Protein AF-A6L547-F1 (afdb_monomer_lite)

pLDDT: mean 71.87, std 16.99, range [31.7, 93.94]

Organism: Phocaeicola vulgatus (strain ATCC 8482 / DSM 1447 / JCM 5826 / CCUG 4940 / NBRC 14291 / NCTC 11154) (NCBI:txid435590)

Sequence (161 aa):
MKKQKKEITLRDIETMYGNEGTRVAELQSRLALVPEWLSVFLNEQEKKALTQRVLNGTTDDKLDFFNDLAYGKWQFMMLVDLTCKTNPEDVFLATVEDFNADRVDATLSEIQQRLNCSVFKVWQRGEHFFLSKADEDFQDATIRRIGWLIDPKHDDKEDKE

Secondary structure (DSSP, 8-state):
--PPP----HHHHHHHHTS-SHHHHHHHHHHHHHHHHHTTT--HHHHHHHHHHHHHS-HHHHHHHHHHHHTSHHHHHHHHHHHHHH-TTS-EEEETTTS-HHHHHTTHHHHHHHHT-EEEEEEEETTEEEEESS------TT-EEEEEEEES---S-----

Radius of gyration: 17.91 Å; chains: 1; bounding box: 56×40×44 Å

Structure (mmCIF, N/CA/C/O backbone):
data_AF-A6L547-F1
#
_entry.id   AF-A6L547-F1
#
loop_
_atom_site.group_PDB
_atom_site.id
_atom_site.type_symbol
_atom_site.label_atom_id
_atom_site.label_alt_id
_atom_site.label_comp_id
_atom_site.label_asym_id
_atom_site.label_entity_id
_atom_site.label_seq_id
_atom_site.pdbx_PDB_ins_code
_atom_site.Cartn_x
_atom_site.Cartn_y
_atom_site.Cartn_z
_atom_site.occupancy
_atom_site.B_iso_or_equiv
_atom_site.auth_seq_id
_atom_site.auth_comp_id
_atom_site.auth_asym_id
_atom_site.auth_atom_id
_atom_site.pdbx_PDB_model_num
ATOM 1 N N . MET A 1 1 ? 3.813 14.029 -19.042 1.00 31.70 1 MET A N 1
ATOM 2 C CA . MET A 1 1 ? 2.530 14.440 -18.425 1.00 31.70 1 MET A CA 1
ATOM 3 C C . MET A 1 1 ? 2.585 14.050 -16.957 1.00 31.70 1 MET A C 1
ATOM 5 O O . MET A 1 1 ? 2.774 12.873 -16.685 1.00 31.70 1 MET A O 1
ATOM 9 N N . LYS A 1 2 ? 2.523 15.007 -16.021 1.00 36.22 2 LYS A N 1
ATOM 10 C CA . LYS A 1 2 ? 2.451 14.692 -14.584 1.00 36.22 2 LYS A CA 1
ATOM 11 C C . LYS A 1 2 ? 1.111 13.986 -14.344 1.00 36.22 2 LYS A C 1
ATOM 13 O O . LYS A 1 2 ? 0.074 14.627 -14.488 1.00 36.22 2 LYS A O 1
ATOM 18 N N . LYS A 1 3 ? 1.126 12.670 -14.099 1.00 46.12 3 LYS A N 1
ATOM 19 C CA . LYS A 1 3 ? -0.083 11.914 -13.741 1.00 46.12 3 LYS A CA 1
ATOM 20 C C . LYS A 1 3 ? -0.656 12.542 -12.464 1.00 46.12 3 LYS A C 1
ATOM 22 O O . LYS A 1 3 ? 0.082 12.772 -11.509 1.00 46.12 3 LYS A O 1
ATOM 27 N N . GLN A 1 4 ? -1.938 12.896 -12.497 1.00 48.44 4 GLN A N 1
ATOM 28 C CA . GLN A 1 4 ? -2.663 13.416 -11.339 1.00 48.44 4 GLN A CA 1
ATOM 29 C C . GLN A 1 4 ? -2.619 12.353 -10.234 1.00 48.44 4 GLN A C 1
ATOM 31 O O . GLN A 1 4 ? -3.001 11.209 -10.475 1.00 48.44 4 GLN A O 1
ATOM 36 N N . LYS A 1 5 ? -2.109 12.714 -9.052 1.00 57.53 5 LYS A N 1
ATOM 37 C CA . LYS A 1 5 ? -2.150 11.840 -7.876 1.00 57.53 5 LYS A CA 1
ATOM 38 C C . LYS A 1 5 ? -3.621 11.601 -7.523 1.00 57.53 5 LYS A C 1
ATOM 40 O O . LYS A 1 5 ? -4.387 12.562 -7.468 1.00 57.53 5 LYS A O 1
ATOM 45 N N . LYS A 1 6 ? -4.023 10.339 -7.333 1.00 63.75 6 LYS A N 1
ATOM 46 C CA . LYS A 1 6 ? -5.347 10.012 -6.788 1.00 63.75 6 LYS A CA 1
ATOM 47 C C . LYS A 1 6 ? -5.355 10.457 -5.327 1.00 63.75 6 LYS A C 1
ATOM 49 O O . LYS A 1 6 ? -4.679 9.863 -4.492 1.00 63.75 6 LYS A O 1
ATOM 54 N N . GLU A 1 7 ? -6.057 11.546 -5.055 1.00 64.25 7 GLU A N 1
ATOM 55 C CA . GLU A 1 7 ? -6.195 12.121 -3.723 1.00 64.25 7 GLU A CA 1
ATOM 56 C C . GLU A 1 7 ? -7.605 12.699 -3.597 1.00 64.25 7 GLU A C 1
ATOM 58 O O . GLU A 1 7 ? -8.091 13.382 -4.497 1.00 64.25 7 GLU A O 1
ATOM 63 N N . ILE A 1 8 ? -8.277 12.377 -2.498 1.00 64.19 8 ILE A N 1
ATOM 64 C CA . ILE A 1 8 ? -9.521 13.007 -2.070 1.00 64.19 8 ILE A CA 1
ATOM 65 C C . ILE A 1 8 ? -9.162 14.421 -1.620 1.00 64.19 8 ILE A C 1
ATOM 67 O O . ILE A 1 8 ? -8.325 14.596 -0.731 1.00 64.19 8 ILE A O 1
ATOM 71 N N . THR A 1 9 ? -9.792 15.424 -2.224 1.00 62.44 9 THR A N 1
ATOM 72 C CA . THR A 1 9 ? -9.539 16.840 -1.931 1.00 62.44 9 THR A CA 1
ATOM 73 C C . THR A 1 9 ? -10.541 17.417 -0.927 1.00 62.44 9 THR A C 1
ATOM 75 O O . THR A 1 9 ? -11.641 16.895 -0.742 1.00 62.44 9 THR A O 1
ATOM 78 N N . LEU A 1 10 ? -10.201 18.565 -0.324 1.00 50.91 10 LEU A N 1
ATOM 79 C CA . LEU A 1 10 ? -11.132 19.379 0.478 1.00 50.91 10 LEU A CA 1
ATOM 80 C C . LEU A 1 10 ? -12.428 19.692 -0.278 1.00 50.91 10 LEU A C 1
ATOM 82 O O . LEU A 1 10 ? -13.502 19.622 0.303 1.00 50.91 10 LEU A O 1
ATOM 86 N N . ARG A 1 11 ? -12.344 19.971 -1.585 1.00 56.12 11 ARG A N 1
ATOM 87 C CA . ARG A 1 11 ? -13.517 20.256 -2.419 1.00 56.12 11 ARG A CA 1
ATOM 88 C C . ARG A 1 11 ? -14.387 19.013 -2.613 1.00 56.12 11 ARG A C 1
ATOM 90 O O . ARG A 1 11 ? -15.609 19.134 -2.607 1.00 56.12 11 ARG A O 1
ATOM 97 N N . ASP A 1 12 ? -13.790 17.827 -2.740 1.00 58.25 12 ASP A N 1
ATOM 98 C CA . ASP A 1 12 ? -14.548 16.569 -2.744 1.00 58.25 12 ASP A CA 1
ATOM 99 C C . ASP A 1 12 ? -15.284 16.405 -1.416 1.00 58.25 12 ASP A C 1
ATOM 101 O O . ASP A 1 12 ? -16.463 16.068 -1.410 1.00 58.25 12 ASP A O 1
ATOM 105 N N . ILE A 1 13 ? -14.630 16.727 -0.297 1.00 50.28 13 ILE A N 1
ATOM 106 C CA . ILE A 1 13 ? -15.240 16.714 1.033 1.00 50.28 13 ILE A CA 1
ATOM 107 C C . ILE A 1 13 ? -16.374 17.733 1.166 1.00 50.28 13 ILE A C 1
ATOM 109 O O . ILE A 1 13 ? -17.471 17.356 1.561 1.00 50.28 13 ILE A O 1
ATOM 113 N N . GLU A 1 14 ? -16.172 18.992 0.800 1.00 45.94 14 GLU A N 1
ATOM 114 C CA . GLU A 1 14 ? -17.207 20.034 0.847 1.00 45.94 14 GLU A CA 1
ATOM 115 C C . GLU A 1 14 ? -18.413 19.679 -0.040 1.00 45.94 14 GLU A C 1
ATOM 117 O O . GLU A 1 14 ? -19.562 19.877 0.353 1.00 45.94 14 GLU A O 1
ATOM 122 N N . THR A 1 15 ? -18.171 19.060 -1.200 1.00 50.84 15 THR A N 1
ATOM 123 C CA . THR A 1 15 ? -19.229 18.555 -2.093 1.00 50.84 15 THR A CA 1
ATOM 124 C C . THR A 1 15 ? -19.921 17.307 -1.517 1.00 50.84 15 THR A C 1
ATOM 126 O O . THR A 1 15 ? -21.111 17.097 -1.753 1.00 50.84 15 THR A O 1
ATOM 129 N N . MET A 1 16 ? -19.206 16.489 -0.734 1.00 44.19 16 MET A N 1
ATOM 130 C CA . MET A 1 16 ? -19.747 15.346 0.017 1.00 44.19 16 MET A CA 1
ATOM 131 C C . MET A 1 16 ? -20.569 15.779 1.243 1.00 44.19 16 MET A C 1
ATOM 133 O O . MET A 1 16 ? -21.579 15.142 1.530 1.00 44.19 16 MET A O 1
ATOM 137 N N . TYR A 1 17 ? -20.195 16.867 1.924 1.00 42.72 17 TYR A N 1
ATOM 138 C CA . TYR A 1 17 ? -20.958 17.458 3.033 1.00 42.72 17 TYR A CA 1
ATOM 139 C C . TYR A 1 17 ? -22.172 18.273 2.552 1.00 42.72 17 TYR A C 1
ATOM 141 O O . TY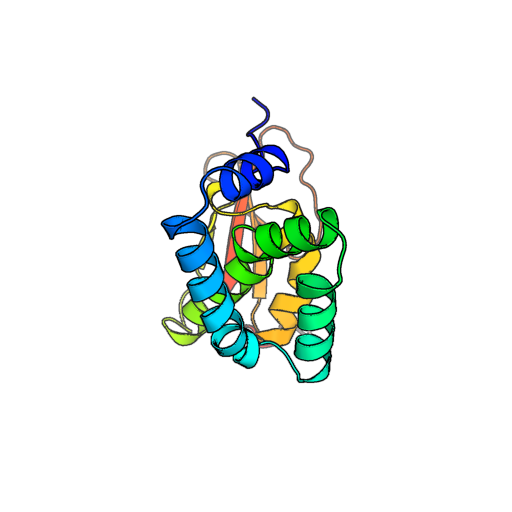R A 1 17 ? -23.139 18.403 3.291 1.00 42.72 17 TYR A O 1
ATOM 149 N N . GLY A 1 18 ? -22.171 18.776 1.311 1.00 43.88 18 GLY A N 1
ATOM 150 C CA . GLY A 1 18 ? -23.302 19.508 0.722 1.00 43.88 18 GLY A CA 1
ATOM 151 C C . GLY A 1 18 ? -24.442 18.647 0.147 1.00 43.88 18 GLY A C 1
ATOM 152 O O . GLY A 1 18 ? -25.471 19.200 -0.230 1.00 43.88 18 GLY A O 1
ATOM 153 N N . ASN A 1 19 ? -24.290 17.317 0.059 1.00 46.19 19 ASN A N 1
ATOM 154 C CA . ASN A 1 19 ? -25.307 16.383 -0.458 1.00 46.19 19 ASN A CA 1
ATOM 155 C C . ASN A 1 19 ? -25.574 15.265 0.570 1.00 46.19 19 ASN A C 1
ATOM 157 O O . ASN A 1 19 ? -24.969 14.194 0.554 1.00 46.19 19 ASN A O 1
ATOM 161 N N . GLU A 1 20 ? -26.489 15.555 1.491 1.00 49.19 20 GLU A N 1
ATOM 162 C CA . GLU A 1 20 ? -26.399 15.155 2.903 1.00 49.19 20 GLU A CA 1
ATOM 163 C C . GLU A 1 20 ? -26.943 13.765 3.296 1.00 49.19 20 GLU A C 1
ATOM 165 O O . GLU A 1 20 ? -26.736 13.335 4.423 1.00 49.19 20 GLU A O 1
ATOM 170 N N . GLY A 1 21 ? -27.630 13.012 2.436 1.00 39.38 21 GLY A N 1
ATOM 171 C CA . GLY A 1 21 ? -28.332 11.801 2.905 1.00 39.38 21 GLY A CA 1
ATOM 172 C C . GLY A 1 21 ? -27.549 10.499 2.736 1.00 39.38 21 GLY A C 1
ATOM 173 O O . GLY A 1 21 ? -27.142 9.831 3.684 1.00 39.38 21 GLY A O 1
ATOM 174 N N . THR A 1 22 ? -27.388 10.094 1.481 1.00 42.47 22 THR A N 1
ATOM 175 C CA . THR A 1 22 ? -27.162 8.683 1.147 1.00 42.47 22 THR A CA 1
ATOM 176 C C . THR A 1 22 ? -25.684 8.298 1.136 1.00 42.47 22 THR A C 1
ATOM 178 O O . THR A 1 22 ? -25.334 7.207 1.568 1.00 42.47 22 THR A O 1
ATOM 181 N N . ARG A 1 23 ? -24.793 9.201 0.702 1.00 41.38 23 ARG A N 1
ATOM 182 C CA . ARG A 1 23 ? -23.348 8.920 0.584 1.00 41.38 23 ARG A CA 1
ATOM 183 C C . ARG A 1 23 ? -22.577 9.137 1.884 1.00 41.38 23 ARG A C 1
ATOM 185 O O . ARG A 1 23 ? -21.599 8.438 2.122 1.00 41.38 23 ARG A O 1
ATOM 192 N N . VAL A 1 24 ? -23.034 10.048 2.746 1.00 39.88 24 VAL A N 1
ATOM 193 C CA . VAL A 1 24 ? -22.513 10.186 4.116 1.00 39.88 24 VAL A CA 1
ATOM 194 C C . VAL A 1 24 ? -22.918 8.974 4.949 1.00 39.88 24 VAL A C 1
ATOM 196 O O . VAL A 1 24 ? -22.063 8.414 5.618 1.00 39.88 24 VAL A O 1
ATOM 199 N N . ALA A 1 25 ? -24.159 8.490 4.832 1.00 42.75 25 ALA A N 1
ATOM 200 C CA . ALA A 1 25 ? -24.588 7.238 5.457 1.00 42.75 25 ALA A CA 1
ATOM 201 C C . ALA A 1 25 ? -23.834 6.009 4.910 1.00 42.75 25 ALA A C 1
ATOM 203 O O . ALA A 1 25 ? -23.545 5.079 5.660 1.00 42.75 25 ALA A O 1
ATOM 204 N N . GLU A 1 26 ? -23.463 6.009 3.627 1.00 42.88 26 GLU A N 1
ATOM 205 C CA . GLU A 1 26 ? -22.646 4.960 3.006 1.00 42.88 26 GLU A CA 1
ATOM 206 C C . GLU A 1 26 ? -21.183 5.012 3.474 1.00 42.88 26 GLU A C 1
ATOM 208 O O . GLU A 1 26 ? -20.618 3.983 3.835 1.00 42.88 26 GLU A O 1
ATOM 213 N N . LEU A 1 27 ? -20.573 6.199 3.554 1.00 42.97 27 LEU A N 1
ATOM 214 C CA . LEU A 1 27 ? -19.237 6.380 4.126 1.00 42.97 27 LEU A CA 1
ATOM 215 C C . LEU A 1 27 ? -19.221 6.099 5.627 1.00 42.97 27 LEU A C 1
ATOM 217 O O . LEU A 1 27 ? -18.282 5.467 6.084 1.00 42.97 27 LEU A O 1
ATOM 221 N N . GLN A 1 28 ? -20.248 6.497 6.379 1.00 43.19 28 GLN A N 1
ATOM 222 C CA . GLN A 1 28 ? -20.426 6.167 7.795 1.00 43.19 28 GLN A CA 1
ATOM 223 C C . GLN A 1 28 ? -20.676 4.671 8.003 1.00 43.19 28 GLN A C 1
ATOM 225 O O . GLN A 1 28 ? -20.137 4.111 8.947 1.00 43.19 28 GLN A O 1
ATOM 230 N N . SER A 1 29 ? -21.405 3.997 7.106 1.00 47.91 29 SER A N 1
ATOM 231 C CA . SER A 1 29 ? -21.557 2.532 7.126 1.00 47.91 29 SER A CA 1
ATOM 232 C C . SER A 1 29 ? -20.242 1.828 6.794 1.00 47.91 29 SER A C 1
ATOM 234 O O . SER A 1 29 ? -19.872 0.870 7.463 1.00 47.91 29 SER A O 1
ATOM 236 N N . ARG A 1 30 ? -19.472 2.334 5.822 1.00 46.06 30 ARG A N 1
ATOM 237 C CA . ARG A 1 30 ? -18.115 1.840 5.538 1.00 46.06 30 ARG A CA 1
ATOM 238 C C . ARG A 1 30 ? -17.174 2.116 6.712 1.00 46.06 30 ARG A C 1
ATOM 240 O O . ARG A 1 30 ? -16.444 1.221 7.100 1.00 46.06 30 ARG A O 1
ATOM 247 N N . LEU A 1 31 ? -17.245 3.292 7.335 1.00 48.28 31 LEU A N 1
ATOM 248 C CA . LEU A 1 31 ? -16.537 3.666 8.567 1.00 48.28 31 LEU A CA 1
ATOM 249 C C . LEU A 1 31 ? -16.994 2.873 9.790 1.00 48.28 31 LEU A C 1
ATOM 251 O O . LEU A 1 31 ? -16.227 2.782 10.733 1.00 48.28 31 LEU A O 1
ATOM 255 N N . ALA A 1 32 ? -18.208 2.329 9.809 1.00 47.44 32 ALA A N 1
ATOM 256 C CA . ALA A 1 32 ? -18.675 1.434 10.864 1.00 47.44 32 ALA A CA 1
ATOM 257 C C . ALA A 1 32 ? -18.100 0.017 10.691 1.00 47.44 32 ALA A C 1
ATOM 259 O O . ALA A 1 32 ? -17.867 -0.663 11.684 1.00 47.44 32 ALA A O 1
ATOM 260 N N . LEU A 1 33 ? -17.790 -0.383 9.450 1.00 46.56 33 LEU A N 1
ATOM 261 C CA . LEU A 1 33 ? -17.095 -1.635 9.110 1.00 46.56 33 LEU A CA 1
ATOM 262 C C . LEU A 1 33 ? -15.561 -1.515 9.207 1.00 46.56 33 LEU A C 1
ATOM 264 O O . LEU A 1 33 ? -14.862 -2.502 9.426 1.00 46.56 33 LEU A O 1
ATOM 268 N N . VAL A 1 34 ? -15.025 -0.297 9.083 1.00 52.06 34 VAL A N 1
ATOM 269 C CA . VAL A 1 34 ? -13.593 0.013 9.218 1.00 52.06 34 VAL A CA 1
ATOM 270 C C . VAL A 1 34 ? -13.021 -0.430 10.575 1.00 52.06 34 VAL A C 1
ATOM 272 O O . VAL A 1 34 ? -11.946 -1.012 10.557 1.00 52.06 34 VAL A O 1
ATOM 275 N N . PRO A 1 35 ? -13.681 -0.245 11.737 1.00 51.12 35 PRO A N 1
ATOM 276 C CA . PRO A 1 35 ? -13.249 -0.801 13.014 1.00 51.12 35 PRO A CA 1
ATOM 277 C C . PRO A 1 35 ? -13.138 -2.323 13.018 1.00 51.12 35 PRO A C 1
ATOM 279 O O . PRO A 1 35 ? -12.171 -2.830 13.569 1.00 51.12 35 PRO A O 1
ATOM 282 N N . GLU A 1 36 ? -14.066 -3.053 12.395 1.00 52.00 36 GLU A N 1
ATOM 283 C CA . GLU A 1 36 ? -14.007 -4.519 12.315 1.00 52.00 36 GLU A CA 1
ATOM 284 C C . GLU A 1 36 ? -12.852 -4.986 11.419 1.00 52.00 36 GLU A C 1
ATOM 286 O O . GLU A 1 36 ? -12.083 -5.859 11.817 1.00 52.00 36 GLU A O 1
ATOM 291 N N . TRP A 1 37 ? -12.631 -4.347 10.269 1.00 59.25 37 TRP A N 1
ATOM 292 C CA . TRP A 1 37 ? -11.538 -4.710 9.355 1.00 59.25 37 TRP A CA 1
ATOM 293 C C . TRP A 1 37 ? -10.165 -4.234 9.826 1.00 59.25 37 TRP A C 1
ATOM 295 O O . TRP A 1 37 ? -9.193 -4.985 9.783 1.00 59.25 37 TRP A O 1
ATOM 305 N N . LEU A 1 38 ? -10.075 -3.010 10.343 1.00 58.66 38 LEU A N 1
ATOM 306 C CA . LEU A 1 38 ? -8.853 -2.500 10.948 1.00 58.66 38 LEU A CA 1
ATOM 307 C C . LEU A 1 38 ? -8.562 -3.180 12.281 1.00 58.66 38 LEU A C 1
ATOM 309 O O . LEU A 1 38 ? -7.403 -3.199 12.659 1.00 58.66 38 LEU A O 1
ATOM 313 N N . SER A 1 39 ? -9.530 -3.780 12.986 1.00 61.56 39 SER A N 1
ATOM 314 C CA . SER A 1 39 ? -9.236 -4.510 14.231 1.00 61.56 39 SER A CA 1
ATOM 315 C C . SER A 1 39 ? -8.319 -5.715 14.040 1.00 61.56 39 SER A C 1
ATOM 317 O O . SER A 1 39 ? -7.659 -6.113 14.995 1.00 61.56 39 SER A O 1
ATOM 319 N N . VAL A 1 40 ? -8.248 -6.250 12.818 1.00 61.25 40 VAL A N 1
ATOM 320 C CA . VAL A 1 40 ? -7.295 -7.301 12.438 1.00 61.25 40 VAL A CA 1
ATOM 321 C C . VAL A 1 40 ? -5.863 -6.762 12.427 1.00 61.25 40 VAL A C 1
ATOM 323 O O . VAL A 1 40 ? -4.930 -7.485 12.761 1.00 61.25 40 VAL A O 1
ATOM 326 N N . PHE A 1 41 ? -5.688 -5.486 12.077 1.00 63.88 41 PHE A N 1
ATOM 327 C CA . PHE A 1 41 ? -4.375 -4.862 11.920 1.00 63.88 41 PHE A CA 1
ATOM 328 C C . PHE A 1 41 ? -3.995 -3.922 13.063 1.00 63.88 41 PHE A C 1
ATOM 330 O O . PHE A 1 41 ? -2.809 -3.672 13.248 1.00 63.88 41 PHE A O 1
ATOM 337 N N . LEU A 1 42 ? -4.967 -3.381 13.799 1.00 73.19 42 LEU A N 1
ATOM 338 C CA . LEU A 1 42 ? -4.788 -2.353 14.816 1.00 73.19 42 LEU A CA 1
ATOM 339 C C . LEU A 1 42 ? -4.905 -2.931 16.219 1.00 73.19 42 LEU A C 1
ATOM 341 O O . LEU A 1 42 ? -5.911 -3.550 16.575 1.00 73.19 42 LEU A O 1
ATOM 345 N N . ASN A 1 43 ? -3.928 -2.618 17.063 1.00 77.00 43 ASN A N 1
ATOM 346 C CA . ASN A 1 43 ? -4.039 -2.871 18.495 1.00 77.00 43 ASN A CA 1
ATOM 347 C C . ASN A 1 43 ? -4.983 -1.855 19.182 1.00 77.00 43 ASN A C 1
ATOM 349 O O . ASN A 1 43 ? -5.382 -0.844 18.603 1.00 77.00 43 ASN A O 1
ATOM 353 N N . GLU A 1 44 ? -5.342 -2.101 20.445 1.00 73.75 44 GLU A N 1
ATOM 354 C CA . GLU A 1 44 ? -6.277 -1.245 21.200 1.00 73.75 44 GLU A CA 1
ATOM 355 C C . GLU A 1 44 ? -5.818 0.217 21.327 1.00 73.75 44 GLU A C 1
ATOM 357 O O . GLU A 1 44 ? -6.633 1.145 21.294 1.00 73.75 44 GLU A O 1
ATOM 362 N N . GLN A 1 45 ? -4.509 0.451 21.425 1.00 79.56 45 GLN A N 1
ATOM 363 C CA . GLN A 1 45 ? -3.957 1.801 21.484 1.00 79.56 45 GLN A CA 1
ATOM 364 C C . GLN A 1 45 ? -4.106 2.518 20.137 1.00 79.56 45 GLN A C 1
ATOM 366 O O . GLN A 1 45 ? -4.490 3.688 20.103 1.00 79.56 45 GLN A O 1
ATOM 371 N N . GLU A 1 46 ? -3.874 1.817 19.031 1.00 76.62 46 GLU A N 1
ATOM 372 C CA . GLU A 1 46 ? -4.035 2.339 17.674 1.00 76.62 46 GLU A CA 1
ATOM 373 C C . GLU A 1 46 ? -5.501 2.589 17.327 1.00 76.62 46 GLU A C 1
ATOM 375 O O . GLU A 1 46 ? -5.814 3.623 16.742 1.00 76.62 46 GLU A O 1
ATOM 380 N N . LYS A 1 47 ? -6.419 1.717 17.759 1.00 72.00 47 LYS A N 1
ATOM 381 C CA . LYS A 1 47 ? -7.868 1.950 17.642 1.00 72.00 47 LYS A CA 1
ATOM 382 C C . LYS A 1 47 ? -8.279 3.227 18.365 1.00 72.00 47 LYS A C 1
ATOM 384 O O . LYS A 1 47 ? -9.024 4.043 17.817 1.00 72.00 47 LYS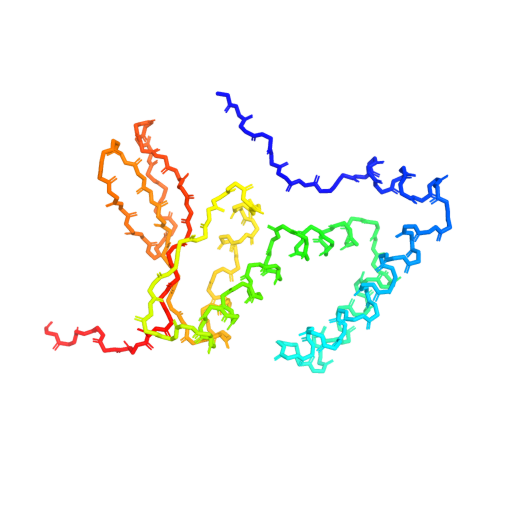 A O 1
ATOM 389 N N . LYS A 1 48 ? -7.775 3.433 19.585 1.00 73.81 48 LYS A N 1
ATOM 390 C CA . LYS A 1 48 ? -8.063 4.636 20.376 1.00 73.81 48 LYS A CA 1
ATOM 391 C C . LYS A 1 48 ? -7.476 5.889 19.726 1.00 73.81 48 LYS A C 1
ATOM 393 O O . LYS A 1 48 ? -8.167 6.902 19.644 1.00 73.81 48 LYS A O 1
ATOM 398 N N . ALA A 1 49 ? -6.242 5.814 19.230 1.00 75.69 49 ALA A N 1
ATOM 399 C CA . ALA A 1 49 ? -5.590 6.909 18.513 1.00 75.69 49 ALA A CA 1
ATOM 400 C C . ALA A 1 49 ? -6.326 7.255 17.211 1.00 75.69 49 ALA A C 1
ATOM 402 O O . ALA A 1 49 ? -6.577 8.427 16.940 1.00 75.69 49 ALA A O 1
ATOM 403 N N . LEU A 1 50 ? -6.746 6.243 16.448 1.00 72.00 50 LEU A N 1
ATOM 404 C CA . LEU A 1 50 ? -7.525 6.424 15.230 1.00 72.00 50 LEU A CA 1
ATOM 405 C C . LEU A 1 50 ? -8.876 7.073 15.526 1.00 72.00 50 LEU A C 1
ATOM 407 O O . LEU A 1 50 ? -9.251 8.042 14.876 1.00 72.00 50 LEU A O 1
ATOM 411 N N . THR A 1 51 ? -9.582 6.580 16.542 1.00 67.38 51 THR A N 1
ATOM 412 C CA . THR A 1 51 ? -10.868 7.140 16.977 1.00 67.38 51 THR A CA 1
ATOM 413 C C . THR A 1 51 ? -10.720 8.614 17.353 1.00 67.38 51 THR A C 1
ATOM 415 O O . THR A 1 51 ? -11.527 9.439 16.937 1.00 67.38 51 THR A O 1
ATOM 418 N N . GLN A 1 52 ? -9.656 8.974 18.079 1.00 67.94 52 GLN A N 1
ATOM 419 C CA . GLN A 1 52 ? -9.353 10.371 18.400 1.00 67.94 52 GLN A CA 1
ATOM 420 C C . GLN A 1 52 ? -9.039 11.197 17.148 1.00 67.94 52 GLN A C 1
ATOM 422 O O . GLN A 1 52 ? -9.575 12.290 17.004 1.00 67.94 52 GLN A O 1
ATOM 427 N N . ARG A 1 53 ? -8.240 10.675 16.213 1.00 68.12 53 ARG A N 1
ATOM 428 C CA . ARG A 1 53 ? -7.878 11.382 14.974 1.00 68.12 53 ARG A CA 1
ATOM 429 C C . ARG A 1 53 ? -9.076 11.591 14.040 1.00 68.12 53 ARG A C 1
ATOM 431 O O . ARG A 1 53 ? -9.219 12.660 13.464 1.00 68.12 53 ARG A O 1
ATOM 438 N N . VAL A 1 54 ? -9.970 10.612 13.927 1.00 66.19 54 VAL A N 1
ATOM 439 C CA . VAL A 1 54 ? -11.149 10.682 13.045 1.00 66.19 54 VAL A CA 1
ATOM 440 C C . VAL A 1 54 ? -12.285 11.500 13.664 1.00 66.19 54 VAL A C 1
ATOM 442 O O . VAL A 1 54 ? -12.937 12.268 12.957 1.00 66.19 54 VAL A O 1
ATOM 445 N N . LEU A 1 55 ? -12.537 11.371 14.971 1.00 60.22 55 LEU A N 1
ATOM 446 C CA . LEU A 1 55 ? -13.628 12.097 15.634 1.00 60.22 55 LEU A CA 1
ATOM 447 C C . LEU A 1 55 ? -13.220 13.520 16.028 1.00 60.22 55 LEU A C 1
ATOM 449 O O . LEU A 1 55 ? -13.969 14.462 15.763 1.00 60.22 55 LEU A O 1
ATOM 453 N N . ASN A 1 56 ? -12.025 13.678 16.598 1.00 67.88 56 ASN A N 1
ATOM 454 C CA . ASN A 1 56 ? -11.568 14.918 17.233 1.00 67.88 56 ASN A CA 1
ATOM 455 C C . ASN A 1 56 ? -10.416 15.606 16.482 1.00 67.88 56 ASN A C 1
ATOM 457 O O . ASN A 1 56 ? -9.978 16.673 16.906 1.00 67.88 56 ASN A O 1
ATOM 461 N N . GLY A 1 57 ? -9.915 15.015 15.392 1.00 65.25 57 GLY A N 1
ATOM 462 C CA . GLY A 1 57 ? -8.891 15.629 14.549 1.00 65.25 57 GLY A CA 1
ATOM 463 C C . GLY A 1 57 ? -9.428 16.762 13.677 1.00 65.25 57 GLY A C 1
ATOM 464 O O . GLY A 1 57 ? -10.641 16.967 13.537 1.00 65.25 57 GLY A O 1
ATOM 465 N N . THR A 1 58 ? -8.499 17.499 13.078 1.00 76.12 58 THR A N 1
ATOM 466 C CA . THR A 1 58 ? -8.790 18.572 12.122 1.00 76.12 58 THR A CA 1
ATOM 467 C C . THR A 1 58 ? -9.389 18.022 10.822 1.00 76.12 58 THR A C 1
ATOM 469 O O . THR A 1 58 ? -9.415 16.814 10.582 1.00 76.12 58 THR A O 1
ATOM 472 N N . THR A 1 59 ? -9.890 18.900 9.952 1.00 71.50 59 THR A N 1
ATOM 473 C CA . THR A 1 59 ? -10.349 18.494 8.612 1.00 71.50 59 THR A CA 1
ATOM 474 C C . THR A 1 59 ? -9.231 17.815 7.816 1.00 71.50 59 THR A C 1
ATOM 476 O O . THR A 1 59 ? -9.481 16.801 7.165 1.00 71.50 59 THR A O 1
ATOM 479 N N . ASP A 1 60 ? -7.999 18.313 7.936 1.00 72.25 60 ASP A N 1
ATOM 480 C CA . ASP A 1 60 ? -6.824 17.748 7.270 1.00 72.25 60 ASP A CA 1
ATOM 481 C C . ASP A 1 60 ? -6.470 16.362 7.830 1.00 72.25 60 ASP A C 1
ATOM 483 O O . ASP A 1 60 ? -6.226 15.432 7.065 1.00 72.25 60 ASP A O 1
ATOM 487 N N . ASP A 1 61 ? -6.570 16.165 9.150 1.00 71.50 61 ASP A N 1
ATOM 488 C CA . ASP A 1 61 ? -6.368 14.846 9.771 1.00 71.50 61 ASP A CA 1
ATOM 489 C C . ASP A 1 61 ? -7.346 13.792 9.243 1.00 71.50 61 ASP A C 1
ATOM 491 O O . ASP A 1 61 ? -6.984 12.626 9.052 1.00 71.50 61 ASP A O 1
ATOM 495 N N . LYS A 1 62 ? -8.599 14.197 9.017 1.00 70.69 62 LYS A N 1
ATOM 496 C CA . LYS A 1 62 ? -9.642 13.323 8.469 1.00 70.69 62 LYS A CA 1
ATOM 497 C C . LYS A 1 62 ? -9.369 13.018 7.000 1.00 70.69 62 LYS A C 1
ATOM 499 O O . LYS A 1 62 ? -9.477 11.860 6.601 1.00 70.69 62 LYS A O 1
ATOM 504 N N . LEU A 1 63 ? -8.988 14.024 6.212 1.00 72.25 63 LEU A N 1
ATOM 505 C CA . LEU A 1 63 ? -8.590 13.868 4.808 1.00 72.25 63 LEU A CA 1
ATOM 506 C C . LEU A 1 63 ? -7.434 12.897 4.646 1.00 72.25 63 LEU A C 1
ATOM 508 O O . LEU A 1 63 ? -7.510 11.995 3.814 1.00 72.25 63 LEU A O 1
ATOM 512 N N . ASP A 1 64 ? -6.390 13.060 5.448 1.00 79.00 64 ASP A N 1
ATOM 513 C CA . ASP A 1 64 ? -5.234 12.175 5.425 1.00 79.00 64 ASP A CA 1
ATOM 514 C C . ASP A 1 64 ? -5.639 10.735 5.714 1.00 79.00 64 ASP A C 1
ATOM 516 O O . ASP A 1 64 ? -5.257 9.830 4.973 1.00 79.00 64 ASP A O 1
ATOM 520 N N . PHE A 1 65 ? -6.477 10.523 6.730 1.00 79.12 65 PHE A N 1
ATOM 521 C CA . PHE A 1 65 ? -6.977 9.191 7.039 1.00 79.12 65 PHE A CA 1
ATOM 522 C C . PHE A 1 65 ? -7.795 8.587 5.888 1.00 79.12 65 PHE A C 1
ATOM 524 O O . PHE A 1 65 ? -7.575 7.432 5.525 1.00 79.12 65 PHE A O 1
ATOM 531 N N . PHE A 1 66 ? -8.720 9.342 5.289 1.00 75.50 66 PHE A N 1
ATOM 532 C CA . PHE A 1 66 ? -9.516 8.837 4.166 1.00 75.50 66 PHE A CA 1
ATOM 533 C C . PHE A 1 66 ? -8.666 8.546 2.935 1.00 75.50 66 PHE A C 1
ATOM 535 O O . PHE A 1 66 ? -8.922 7.561 2.246 1.00 75.50 66 PHE A O 1
ATOM 542 N N . ASN A 1 67 ? -7.647 9.361 2.671 1.00 76.62 67 ASN A N 1
ATOM 543 C CA . ASN A 1 67 ? -6.697 9.113 1.595 1.00 76.62 67 ASN A CA 1
ATOM 544 C C . ASN A 1 67 ? -5.887 7.841 1.842 1.00 76.62 67 ASN A C 1
ATOM 546 O O . ASN A 1 67 ? -5.767 7.011 0.940 1.00 76.62 67 ASN A O 1
ATOM 550 N N . ASP A 1 68 ? -5.415 7.627 3.070 1.00 80.44 68 ASP A N 1
ATOM 551 C CA . ASP A 1 68 ? -4.726 6.390 3.443 1.00 80.44 68 ASP A CA 1
ATOM 552 C C . ASP A 1 68 ? -5.648 5.168 3.359 1.00 80.44 68 ASP A C 1
ATOM 554 O O . ASP A 1 68 ? -5.201 4.079 2.996 1.00 80.44 68 ASP A O 1
ATOM 558 N N . LEU A 1 69 ? -6.936 5.343 3.665 1.00 79.88 69 LEU A N 1
ATOM 559 C CA . LEU A 1 69 ? -7.947 4.293 3.582 1.00 79.88 69 LEU A CA 1
ATOM 560 C C . LEU A 1 69 ? -8.339 3.940 2.147 1.00 79.88 69 LEU A C 1
ATOM 562 O O . LEU A 1 69 ? -8.581 2.772 1.855 1.00 79.88 69 LEU A O 1
ATOM 566 N N . ALA A 1 70 ? -8.445 4.939 1.275 1.00 71.75 70 ALA A N 1
ATOM 567 C CA . ALA A 1 70 ? -8.990 4.778 -0.066 1.00 71.75 70 ALA A CA 1
ATOM 568 C C . ALA A 1 70 ? -7.934 4.514 -1.137 1.00 71.75 70 ALA A C 1
ATOM 570 O O . ALA A 1 70 ? -8.304 3.913 -2.139 1.00 71.75 70 ALA A O 1
ATOM 571 N N . TYR A 1 71 ? -6.699 4.999 -0.945 1.00 76.06 71 TYR A N 1
ATOM 572 C CA . TYR A 1 71 ? -5.620 4.963 -1.944 1.00 76.06 71 TYR A CA 1
ATOM 573 C C . TYR A 1 71 ? -4.218 4.744 -1.355 1.00 76.06 71 TYR A C 1
ATOM 575 O O . TYR A 1 71 ? -3.258 4.619 -2.112 1.00 76.06 71 TYR A O 1
ATOM 583 N N . GLY A 1 72 ? -4.049 4.765 -0.033 1.00 83.12 72 GLY A N 1
ATOM 584 C CA . GLY A 1 72 ? -2.736 4.714 0.612 1.00 83.12 72 GLY A CA 1
ATOM 585 C C . GLY A 1 72 ? -2.519 3.446 1.429 1.00 83.12 72 GLY A C 1
ATOM 586 O O . GLY A 1 72 ? -2.909 2.344 1.036 1.00 83.12 72 GLY A O 1
ATOM 587 N N . LYS A 1 73 ? -1.873 3.625 2.584 1.00 86.62 73 LYS A N 1
ATOM 588 C CA . LYS A 1 73 ? -1.407 2.553 3.469 1.00 86.62 73 LYS A CA 1
ATOM 589 C C . LYS A 1 73 ? -2.443 1.461 3.720 1.00 86.62 73 LYS A C 1
ATOM 591 O O . LYS A 1 73 ? -2.139 0.286 3.544 1.00 86.62 73 LYS A O 1
ATOM 596 N N . TRP A 1 74 ? -3.642 1.820 4.179 1.00 85.12 74 TRP A N 1
ATOM 597 C CA . TRP A 1 74 ? -4.603 0.823 4.657 1.00 85.12 74 TRP A CA 1
ATOM 598 C C . TRP A 1 74 ? -5.168 0.004 3.505 1.00 85.12 74 TRP A C 1
ATOM 600 O O . TRP A 1 74 ? -5.272 -1.213 3.627 1.00 85.12 74 TRP A O 1
ATOM 610 N N . GLN A 1 75 ? -5.479 0.643 2.374 1.00 82.25 75 GLN A N 1
ATOM 611 C CA . GLN A 1 75 ? -5.934 -0.080 1.189 1.00 82.25 75 GLN A CA 1
ATOM 612 C C . GLN A 1 75 ? -4.870 -1.056 0.692 1.00 82.25 75 GLN A C 1
ATOM 614 O O . GLN A 1 75 ? -5.174 -2.212 0.397 1.00 82.25 75 GLN A O 1
ATOM 619 N N . PHE A 1 76 ? -3.622 -0.595 0.625 1.00 88.12 76 PHE A N 1
ATOM 620 C CA . PHE A 1 76 ? -2.513 -1.415 0.165 1.00 88.12 76 PHE A CA 1
ATOM 621 C C . PHE A 1 76 ? -2.255 -2.586 1.118 1.00 88.12 76 PHE A C 1
ATOM 623 O O . PHE A 1 76 ? -2.152 -3.725 0.680 1.00 88.12 76 PHE A O 1
ATOM 630 N N . MET A 1 77 ? -2.237 -2.339 2.429 1.00 87.56 77 MET A N 1
ATOM 631 C CA . MET A 1 77 ? -2.041 -3.386 3.431 1.00 87.56 77 MET A CA 1
ATOM 632 C C . MET A 1 77 ? -3.150 -4.448 3.392 1.00 87.56 77 MET A C 1
ATOM 634 O O . MET A 1 77 ? -2.855 -5.632 3.518 1.00 87.56 77 MET A O 1
ATOM 638 N N . MET A 1 78 ? -4.408 -4.057 3.150 1.00 84.00 78 MET A N 1
ATOM 639 C CA . MET A 1 78 ? -5.507 -5.013 2.945 1.00 84.00 78 MET A CA 1
ATOM 640 C C . MET A 1 78 ? -5.305 -5.870 1.692 1.00 84.00 78 MET A C 1
ATOM 642 O O . MET A 1 78 ? -5.569 -7.070 1.722 1.00 84.00 78 MET A O 1
ATOM 646 N N . LEU A 1 79 ? -4.836 -5.270 0.594 1.00 84.38 79 LEU A N 1
ATOM 647 C CA . LEU A 1 79 ? -4.523 -6.006 -0.631 1.00 84.38 79 LEU A CA 1
ATOM 648 C C . LEU A 1 79 ? -3.401 -7.025 -0.394 1.00 84.38 79 LEU A C 1
ATOM 650 O O . LEU A 1 79 ? -3.529 -8.174 -0.817 1.00 84.38 79 LEU A O 1
ATOM 654 N N . VAL A 1 80 ? -2.332 -6.622 0.298 1.00 86.44 80 VAL A N 1
ATOM 655 C CA . VAL A 1 80 ? -1.213 -7.506 0.654 1.00 86.44 80 VAL A CA 1
ATOM 656 C C . VAL A 1 80 ? -1.704 -8.661 1.523 1.00 86.44 80 VAL A C 1
ATOM 658 O O . VAL A 1 80 ? -1.484 -9.812 1.169 1.00 86.44 80 VAL A O 1
ATOM 661 N N . ASP A 1 81 ? -2.432 -8.378 2.605 1.00 84.81 81 ASP A N 1
ATOM 662 C CA . ASP A 1 81 ? -2.954 -9.405 3.515 1.00 84.81 81 ASP A CA 1
ATOM 663 C C . ASP A 1 81 ? -3.865 -10.412 2.798 1.00 84.81 81 ASP A C 1
ATOM 665 O O . ASP A 1 81 ? -3.707 -11.625 2.960 1.00 84.81 81 ASP A O 1
ATOM 669 N N . LEU A 1 82 ? -4.784 -9.925 1.956 1.00 81.19 82 LEU A N 1
ATOM 670 C CA . LEU A 1 82 ? -5.655 -10.788 1.162 1.00 81.19 82 LEU A CA 1
ATOM 671 C C . LEU A 1 82 ? -4.843 -11.669 0.208 1.00 81.19 82 LEU A C 1
ATOM 673 O O . LEU A 1 82 ? -5.117 -12.864 0.094 1.00 81.19 82 LEU A O 1
ATOM 677 N N . THR A 1 83 ? -3.839 -11.099 -0.456 1.00 79.81 83 THR A N 1
ATOM 678 C CA . THR A 1 83 ? -2.964 -11.827 -1.384 1.00 79.81 83 THR A CA 1
ATOM 679 C C . THR A 1 83 ? -2.191 -12.918 -0.651 1.00 79.81 83 THR A C 1
ATOM 681 O O . THR A 1 83 ? -2.262 -14.079 -1.050 1.00 79.81 83 THR A O 1
ATOM 684 N N . CYS A 1 84 ? -1.550 -12.580 0.472 1.00 81.69 84 CYS A N 1
ATOM 685 C CA . CYS A 1 84 ? -0.791 -13.531 1.281 1.00 81.69 84 CYS A CA 1
ATOM 686 C C . CYS A 1 84 ? -1.660 -14.688 1.792 1.00 81.69 84 CYS A C 1
ATOM 688 O O . CYS A 1 84 ? -1.194 -15.820 1.873 1.00 81.69 84 CYS A O 1
ATOM 690 N N . LYS A 1 85 ? -2.932 -14.431 2.119 1.00 79.81 85 LYS A N 1
ATOM 691 C CA . LYS A 1 85 ? -3.868 -15.467 2.590 1.00 79.81 85 LYS A CA 1
ATOM 692 C C . LYS A 1 85 ? -4.444 -16.330 1.474 1.00 79.81 85 LYS A C 1
ATOM 694 O O . LYS A 1 85 ? -4.727 -17.501 1.708 1.00 79.81 85 LYS A O 1
ATOM 699 N N . THR A 1 86 ? -4.693 -15.751 0.302 1.00 76.50 86 THR A N 1
ATOM 700 C CA . THR A 1 86 ? -5.367 -16.454 -0.801 1.00 76.50 86 THR A CA 1
ATOM 701 C C . THR A 1 86 ? -4.397 -17.256 -1.653 1.00 76.50 86 THR A C 1
ATOM 703 O O . THR A 1 86 ? -4.699 -18.403 -1.966 1.00 76.50 86 THR A O 1
ATOM 706 N N . ASN A 1 87 ? -3.232 -16.689 -1.973 1.00 78.50 87 ASN A N 1
ATOM 707 C CA . ASN A 1 87 ? -2.220 -17.312 -2.821 1.00 78.50 87 ASN A CA 1
ATOM 708 C C . ASN A 1 87 ? -0.828 -17.140 -2.186 1.00 78.50 87 ASN A C 1
ATOM 710 O O . ASN A 1 87 ? -0.013 -16.377 -2.699 1.00 78.50 87 ASN A O 1
ATOM 714 N N . PRO A 1 88 ? -0.528 -17.840 -1.073 1.00 79.25 88 PRO A N 1
ATOM 715 C CA . PRO A 1 88 ? 0.744 -17.691 -0.359 1.00 79.25 88 PRO A CA 1
ATOM 716 C C . PRO A 1 88 ? 1.959 -18.133 -1.183 1.00 79.25 88 PRO A C 1
ATOM 718 O O . PRO A 1 88 ? 3.088 -17.897 -0.780 1.00 79.25 88 PRO A O 1
ATOM 721 N N . GLU A 1 89 ? 1.753 -18.801 -2.317 1.00 80.06 89 GLU A N 1
ATOM 722 C CA . GLU A 1 89 ? 2.823 -19.334 -3.157 1.00 80.06 89 GLU A CA 1
ATOM 723 C C . GLU A 1 89 ? 3.199 -18.419 -4.327 1.00 80.06 89 GLU A C 1
ATOM 725 O O . GLU A 1 89 ? 4.262 -18.620 -4.917 1.00 80.06 89 GLU A O 1
ATOM 730 N N . ASP A 1 90 ? 2.363 -17.421 -4.629 1.00 80.94 90 ASP A N 1
ATOM 731 C CA . ASP A 1 90 ? 2.463 -16.602 -5.832 1.00 80.94 90 ASP A CA 1
ATOM 732 C C . ASP A 1 90 ? 2.856 -15.161 -5.506 1.00 80.94 90 ASP A C 1
ATOM 734 O O . ASP A 1 90 ? 2.340 -14.535 -4.578 1.00 80.94 90 ASP A O 1
ATOM 738 N N . VAL A 1 91 ? 3.732 -14.601 -6.340 1.00 86.75 91 VAL A N 1
ATOM 739 C CA . VAL A 1 91 ? 4.050 -13.172 -6.303 1.00 86.75 91 VAL A CA 1
ATOM 740 C C . VAL A 1 91 ? 2.954 -12.360 -6.988 1.00 86.75 91 VAL A C 1
ATOM 742 O O . VAL A 1 91 ? 2.416 -12.751 -8.026 1.00 86.75 91 VAL A O 1
ATOM 745 N N . PHE A 1 92 ? 2.649 -11.186 -6.442 1.00 88.12 92 PHE A N 1
ATOM 746 C CA . PHE A 1 92 ? 1.593 -10.313 -6.955 1.00 88.12 92 PHE A CA 1
ATOM 747 C C . PHE A 1 92 ? 2.117 -8.916 -7.275 1.00 88.12 92 PHE A C 1
ATOM 749 O O . PHE A 1 92 ? 2.851 -8.326 -6.488 1.00 88.12 92 PHE A O 1
ATOM 756 N N . LEU A 1 93 ? 1.708 -8.350 -8.413 1.00 90.00 93 LEU A N 1
ATOM 757 C CA . LEU A 1 93 ? 2.062 -6.985 -8.806 1.00 90.00 93 LEU A CA 1
ATOM 758 C C . LEU A 1 93 ? 0.894 -6.024 -8.551 1.00 90.00 93 LEU A C 1
ATOM 760 O O . LEU A 1 93 ? -0.084 -6.013 -9.297 1.00 90.00 93 LEU A O 1
ATOM 764 N N . ALA A 1 94 ? 1.034 -5.157 -7.549 1.00 87.50 94 ALA A N 1
ATOM 765 C CA . ALA A 1 94 ? 0.135 -4.028 -7.318 1.00 87.50 94 ALA A CA 1
ATOM 766 C C . ALA A 1 94 ? 0.609 -2.811 -8.122 1.00 87.50 94 ALA A C 1
ATOM 768 O O . ALA A 1 94 ? 1.745 -2.377 -7.950 1.00 87.50 94 ALA A O 1
ATOM 769 N N . THR A 1 95 ? -0.223 -2.232 -8.990 1.00 87.88 95 THR A N 1
ATOM 770 C CA . THR A 1 95 ? 0.217 -1.130 -9.866 1.00 87.88 95 THR A CA 1
ATOM 771 C C . THR A 1 95 ? 0.131 0.238 -9.187 1.00 87.88 95 THR A C 1
ATOM 773 O O . THR A 1 95 ? -0.759 0.489 -8.378 1.00 87.88 95 THR A O 1
ATOM 776 N N . VAL A 1 96 ? 1.010 1.179 -9.554 1.00 86.38 96 VAL A N 1
ATOM 777 C CA . VAL A 1 96 ? 0.936 2.571 -9.054 1.00 86.38 96 VAL A CA 1
ATOM 778 C C . VAL A 1 96 ? -0.313 3.325 -9.515 1.00 86.38 96 VAL A C 1
ATOM 780 O O . VAL A 1 96 ? -0.570 4.425 -9.042 1.00 86.38 96 VAL A O 1
ATOM 783 N N . GLU A 1 97 ? -1.075 2.793 -10.471 1.00 79.75 97 GLU A N 1
ATOM 784 C CA . GLU A 1 97 ? -2.279 3.465 -10.968 1.00 79.75 97 GLU A CA 1
ATOM 785 C C . GLU A 1 97 ? -3.429 3.383 -9.966 1.00 79.75 97 GLU A C 1
ATOM 787 O O . GLU A 1 97 ? -4.301 4.254 -9.961 1.00 79.75 97 GLU A O 1
ATOM 792 N N . ASP A 1 98 ? -3.410 2.382 -9.090 1.00 75.94 98 ASP A N 1
ATOM 793 C CA . ASP A 1 98 ? -4.466 2.117 -8.116 1.00 75.94 98 ASP A CA 1
ATOM 794 C C . ASP A 1 98 ? -4.223 2.800 -6.767 1.00 75.94 98 ASP A C 1
ATOM 796 O O . ASP A 1 98 ? -5.168 2.983 -6.002 1.00 75.94 98 ASP A O 1
ATOM 800 N N . PHE A 1 99 ? -2.992 3.259 -6.520 1.00 82.62 99 PHE A N 1
ATOM 801 C CA . PHE A 1 99 ? -2.542 3.750 -5.220 1.00 82.62 99 PHE A CA 1
ATOM 802 C C . PHE A 1 99 ? -1.843 5.110 -5.296 1.00 82.62 99 PHE A C 1
ATOM 804 O O . PHE A 1 99 ? -1.284 5.514 -6.316 1.00 82.62 99 PHE A O 1
ATOM 811 N N . ASN A 1 100 ? -1.810 5.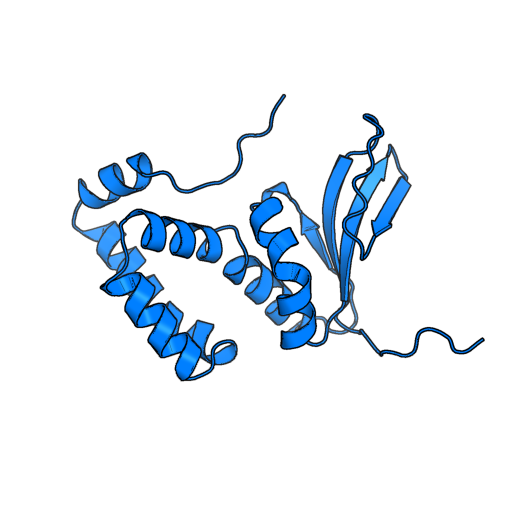811 -4.167 1.00 86.25 100 ASN A N 1
ATOM 812 C CA . ASN A 1 100 ? -0.921 6.941 -3.954 1.00 86.25 100 ASN A CA 1
ATOM 813 C C . ASN A 1 100 ? 0.475 6.416 -3.581 1.00 86.25 100 ASN A C 1
ATOM 815 O O . ASN A 1 100 ? 0.704 5.992 -2.448 1.00 86.25 100 ASN A O 1
ATOM 819 N N . ALA A 1 101 ? 1.395 6.445 -4.550 1.00 88.00 101 ALA A N 1
ATOM 820 C CA . ALA A 1 101 ? 2.718 5.846 -4.403 1.00 88.00 101 ALA A CA 1
ATOM 821 C C . ALA A 1 101 ? 3.529 6.408 -3.235 1.00 88.00 101 ALA A C 1
ATOM 823 O O . ALA A 1 101 ? 4.116 5.623 -2.503 1.00 88.00 101 ALA A O 1
ATOM 824 N N . ASP A 1 102 ? 3.495 7.721 -3.002 1.00 87.94 102 ASP A N 1
ATOM 825 C CA . ASP A 1 102 ? 4.263 8.343 -1.918 1.00 87.94 102 ASP A CA 1
ATOM 826 C C . ASP A 1 102 ? 3.774 7.862 -0.543 1.00 87.94 102 ASP A C 1
ATOM 828 O O . ASP A 1 102 ? 4.572 7.565 0.345 1.00 87.94 102 ASP A O 1
ATOM 832 N N . ARG A 1 103 ? 2.449 7.745 -0.371 1.00 87.62 103 ARG A N 1
ATOM 833 C CA . ARG A 1 103 ? 1.835 7.279 0.884 1.00 87.62 103 ARG A CA 1
ATOM 834 C C . ARG A 1 103 ? 2.091 5.791 1.129 1.00 87.62 103 ARG A C 1
ATOM 836 O O . ARG A 1 103 ? 2.324 5.390 2.268 1.00 87.62 103 ARG A O 1
ATOM 843 N N . VAL A 1 104 ? 2.051 4.970 0.078 1.00 90.25 104 VAL A N 1
ATOM 844 C CA . VAL A 1 104 ? 2.381 3.541 0.185 1.00 90.25 104 VAL A CA 1
ATOM 845 C C . VAL A 1 104 ? 3.868 3.361 0.483 1.00 90.25 104 VAL A C 1
ATOM 847 O O . VAL A 1 104 ? 4.202 2.689 1.454 1.00 90.25 104 VAL A O 1
ATOM 850 N N . ASP A 1 105 ? 4.750 4.016 -0.275 1.00 90.94 105 ASP A N 1
ATOM 851 C CA . ASP A 1 105 ? 6.205 3.927 -0.112 1.00 90.94 105 ASP A CA 1
ATOM 852 C C . ASP A 1 105 ? 6.641 4.304 1.311 1.00 90.94 105 ASP A C 1
ATOM 854 O O . ASP A 1 105 ? 7.393 3.557 1.937 1.00 90.94 105 ASP A O 1
ATOM 858 N N . ALA A 1 106 ? 6.078 5.379 1.875 1.00 89.44 106 ALA A N 1
ATOM 859 C CA . ALA A 1 106 ? 6.354 5.817 3.246 1.00 89.44 106 ALA A CA 1
ATOM 860 C C . ALA A 1 106 ? 5.969 4.793 4.334 1.00 89.44 106 ALA A C 1
ATOM 862 O O . ALA A 1 106 ? 6.361 4.945 5.491 1.00 89.44 106 ALA A O 1
ATOM 863 N N . THR A 1 107 ? 5.182 3.767 3.995 1.00 89.62 107 THR A N 1
ATOM 864 C CA . THR A 1 107 ? 4.616 2.806 4.956 1.00 89.62 107 THR A CA 1
ATOM 865 C C . THR A 1 107 ? 5.008 1.354 4.675 1.00 89.62 107 THR A C 1
ATOM 867 O O . THR A 1 107 ? 4.615 0.460 5.426 1.00 89.62 107 THR A O 1
ATOM 870 N N . LEU A 1 108 ? 5.846 1.098 3.661 1.00 90.50 108 LEU A N 1
ATOM 871 C CA . LEU A 1 108 ? 6.248 -0.258 3.263 1.00 90.50 108 LEU A CA 1
ATOM 872 C C . LEU A 1 108 ? 6.932 -1.041 4.383 1.00 90.50 108 LEU A C 1
ATOM 874 O O . LEU A 1 108 ? 6.635 -2.220 4.564 1.00 90.50 108 LEU A O 1
ATOM 878 N N . SER A 1 109 ? 7.832 -0.415 5.144 1.00 88.69 109 SER A N 1
ATOM 879 C CA . SER A 1 109 ? 8.531 -1.088 6.250 1.00 88.69 109 SER A CA 1
ATOM 880 C C . SER A 1 109 ? 7.556 -1.586 7.313 1.00 88.69 109 SER A C 1
ATOM 882 O O . SER A 1 109 ? 7.685 -2.701 7.806 1.00 88.69 109 SER A O 1
ATOM 884 N N . GLU A 1 110 ? 6.543 -0.780 7.630 1.00 89.62 110 GLU A N 1
ATOM 885 C CA . GLU A 1 110 ? 5.512 -1.154 8.592 1.00 89.62 110 GLU A CA 1
ATOM 886 C C . GLU A 1 110 ? 4.637 -2.300 8.063 1.00 89.62 110 GLU A C 1
ATOM 888 O O . GLU A 1 110 ? 4.353 -3.247 8.794 1.00 89.62 110 GLU A O 1
ATOM 893 N N . ILE A 1 111 ? 4.227 -2.232 6.793 1.00 89.06 111 ILE A N 1
ATOM 894 C CA . ILE A 1 111 ? 3.392 -3.256 6.150 1.00 89.06 111 ILE A CA 1
ATOM 895 C C . ILE A 1 111 ? 4.117 -4.606 6.122 1.00 89.06 111 ILE A C 1
ATOM 897 O O . ILE A 1 111 ? 3.545 -5.613 6.535 1.00 89.06 111 ILE A O 1
ATOM 901 N N . GLN A 1 112 ? 5.385 -4.617 5.699 1.00 89.88 112 GLN A N 1
ATOM 902 C CA . GLN A 1 112 ? 6.213 -5.826 5.648 1.00 89.88 112 GLN A CA 1
ATOM 903 C C . GLN A 1 112 ? 6.365 -6.470 7.031 1.00 89.88 112 GLN A C 1
ATOM 905 O O . GLN A 1 112 ? 6.190 -7.678 7.166 1.00 89.88 112 GLN A O 1
ATOM 910 N N . GLN A 1 113 ? 6.607 -5.665 8.073 1.00 87.69 113 GLN A N 1
ATOM 911 C CA . GLN A 1 113 ? 6.718 -6.156 9.451 1.00 87.69 113 GLN A CA 1
ATOM 912 C C . GLN A 1 113 ? 5.403 -6.730 9.985 1.00 87.69 113 GLN A C 1
ATOM 914 O O . GLN A 1 113 ? 5.408 -7.780 10.622 1.00 87.69 113 GLN A O 1
ATOM 919 N N . ARG A 1 114 ? 4.270 -6.054 9.747 1.00 87.12 114 ARG A N 1
ATOM 920 C CA . ARG A 1 114 ? 2.964 -6.513 10.248 1.00 87.12 114 ARG A CA 1
ATOM 921 C C . ARG A 1 114 ? 2.491 -7.789 9.562 1.00 87.12 114 ARG A C 1
ATOM 923 O O . ARG A 1 114 ? 1.845 -8.607 10.210 1.00 87.12 114 ARG A O 1
ATOM 930 N N . LEU A 1 115 ? 2.764 -7.929 8.267 1.00 86.75 115 LEU A N 1
ATOM 931 C CA . LEU A 1 115 ? 2.236 -9.021 7.446 1.00 86.75 115 LEU A CA 1
ATOM 932 C C . LEU A 1 115 ? 3.243 -10.144 7.189 1.00 86.75 115 LEU A C 1
ATOM 934 O O . LEU A 1 115 ? 2.876 -11.132 6.560 1.00 86.75 115 LEU A O 1
ATOM 938 N N . ASN A 1 116 ? 4.479 -10.006 7.681 1.00 87.62 116 ASN A N 1
ATOM 939 C CA . ASN A 1 116 ? 5.568 -10.957 7.468 1.00 87.62 116 ASN A CA 1
ATOM 940 C C . ASN A 1 116 ? 5.737 -11.323 5.980 1.00 87.62 116 ASN A C 1
ATOM 942 O O . ASN A 1 116 ? 5.731 -12.493 5.603 1.00 87.62 116 ASN A O 1
ATOM 946 N N . CYS A 1 117 ? 5.827 -10.299 5.131 1.00 88.12 117 CYS A N 1
ATOM 947 C CA . CYS A 1 117 ? 5.961 -10.428 3.681 1.00 88.12 117 CYS A CA 1
ATOM 948 C C . CYS A 1 117 ? 7.082 -9.528 3.155 1.00 88.12 117 CYS A C 1
ATOM 950 O O . CYS A 1 117 ? 7.468 -8.560 3.815 1.00 88.12 117 CYS A O 1
ATOM 952 N N . SER A 1 118 ? 7.536 -9.776 1.928 1.00 89.81 118 SER A N 1
ATOM 953 C CA . SER A 1 118 ? 8.441 -8.875 1.211 1.00 89.81 118 SER A CA 1
ATOM 954 C C . SER A 1 118 ? 7.687 -8.032 0.194 1.00 89.81 118 SER A C 1
ATOM 956 O O . SER A 1 118 ? 6.832 -8.530 -0.536 1.00 89.81 118 SER A O 1
ATOM 958 N N . VAL A 1 119 ? 8.018 -6.744 0.124 1.0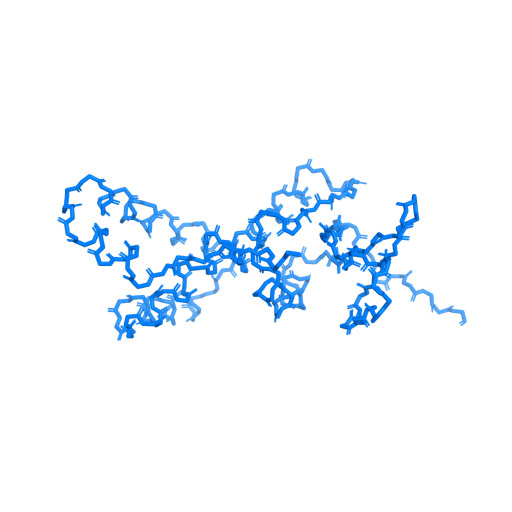0 90.62 119 VAL A N 1
ATOM 959 C CA . VAL A 1 119 ? 7.457 -5.832 -0.873 1.00 90.62 119 VAL A CA 1
ATOM 960 C C . VAL A 1 119 ? 8.587 -5.108 -1.592 1.00 90.62 119 VAL A C 1
ATOM 962 O O . VAL A 1 119 ? 9.350 -4.359 -0.989 1.00 90.62 119 VAL A O 1
ATOM 965 N N . PHE A 1 120 ? 8.670 -5.299 -2.906 1.00 90.12 120 PHE A N 1
ATOM 966 C CA . PHE A 1 120 ? 9.697 -4.703 -3.754 1.00 90.12 120 PHE A CA 1
ATOM 967 C C . PHE A 1 120 ? 9.117 -3.602 -4.627 1.00 90.12 120 PHE A C 1
ATOM 969 O O . PHE A 1 120 ? 8.106 -3.790 -5.309 1.00 90.12 120 PHE A O 1
ATOM 976 N N . LYS A 1 121 ? 9.804 -2.465 -4.704 1.00 92.00 121 LYS A N 1
ATOM 977 C CA . LYS A 1 121 ? 9.499 -1.438 -5.694 1.00 92.00 121 LYS A CA 1
ATOM 978 C C . LYS A 1 121 ? 9.887 -1.937 -7.086 1.00 92.00 121 LYS A C 1
ATOM 980 O O . LYS A 1 121 ? 11.062 -2.129 -7.375 1.00 92.00 121 LYS A O 1
ATOM 985 N N . VAL A 1 122 ? 8.897 -2.115 -7.959 1.00 92.12 122 VAL A N 1
ATOM 986 C CA . VAL A 1 122 ? 9.085 -2.475 -9.370 1.00 92.12 122 VAL A CA 1
ATOM 987 C C . VAL A 1 122 ? 9.201 -1.266 -10.300 1.00 92.12 122 VAL A C 1
ATOM 989 O O . VAL A 1 122 ? 8.318 -0.399 -10.373 1.00 92.12 122 VAL A O 1
ATOM 992 N N . TRP A 1 123 ? 10.268 -1.258 -11.082 1.00 91.62 123 TRP A N 1
ATOM 993 C CA . TRP A 1 123 ? 10.521 -0.300 -12.148 1.00 91.62 123 TRP A CA 1
ATOM 994 C C . TRP A 1 123 ? 10.651 -1.017 -13.490 1.00 91.62 123 TRP A C 1
ATOM 996 O O . TRP A 1 123 ? 11.003 -2.193 -13.542 1.00 91.62 123 TRP A O 1
ATOM 1006 N N . GLN A 1 124 ? 10.365 -0.317 -14.585 1.00 90.44 124 GLN A N 1
ATOM 1007 C CA . GLN A 1 124 ? 10.410 -0.880 -15.935 1.00 90.44 124 GLN A CA 1
ATOM 1008 C C . GLN A 1 124 ? 11.194 0.018 -16.890 1.00 90.44 124 GLN A C 1
ATOM 1010 O O . GLN A 1 124 ? 10.952 1.226 -16.931 1.00 90.44 124 GLN A O 1
ATOM 1015 N N . ARG A 1 125 ? 12.055 -0.592 -17.714 1.00 90.62 125 ARG A N 1
ATOM 1016 C CA . ARG A 1 125 ? 12.730 0.033 -18.863 1.00 90.62 125 ARG A CA 1
ATOM 1017 C C . ARG A 1 125 ? 12.564 -0.844 -20.100 1.00 90.62 125 ARG A C 1
ATOM 1019 O O . ARG A 1 125 ? 13.221 -1.876 -20.221 1.00 90.62 125 ARG A O 1
ATOM 1026 N N . GLY A 1 126 ? 11.696 -0.438 -21.025 1.00 87.94 126 GLY A N 1
ATOM 1027 C CA . GLY A 1 126 ? 11.334 -1.288 -22.163 1.00 87.94 126 GLY A CA 1
ATOM 1028 C C . GLY A 1 126 ? 10.749 -2.621 -21.683 1.00 87.94 126 GLY A C 1
ATOM 1029 O O . GLY A 1 126 ? 9.763 -2.631 -20.946 1.00 87.94 126 GLY A O 1
ATOM 1030 N N . GLU A 1 127 ? 11.376 -3.733 -22.061 1.00 88.50 127 GLU A N 1
ATOM 1031 C CA . GLU A 1 127 ? 10.972 -5.090 -21.657 1.00 88.50 127 GLU A CA 1
ATOM 1032 C C . GLU A 1 127 ? 11.617 -5.565 -20.343 1.00 88.50 127 GLU A C 1
ATOM 1034 O O . GLU A 1 127 ? 11.286 -6.635 -19.840 1.00 88.50 127 GLU A O 1
ATOM 1039 N N . HIS A 1 128 ? 12.523 -4.775 -19.761 1.00 88.94 128 HIS A N 1
ATOM 1040 C CA . HIS A 1 128 ? 13.237 -5.148 -18.542 1.00 88.94 128 HIS A CA 1
ATOM 1041 C C . HIS A 1 128 ? 12.552 -4.604 -17.286 1.00 88.94 128 HIS A C 1
ATOM 1043 O O . HIS A 1 128 ? 12.124 -3.445 -17.256 1.00 88.94 128 HIS A O 1
ATOM 1049 N N . PHE A 1 129 ? 12.519 -5.429 -16.237 1.00 88.88 129 PHE A N 1
ATOM 1050 C CA . PHE A 1 129 ? 12.007 -5.088 -14.910 1.00 88.88 129 PHE A CA 1
ATOM 1051 C C . PHE A 1 129 ? 13.142 -5.043 -13.886 1.00 88.88 129 PHE A C 1
ATOM 1053 O O . PHE A 1 129 ? 14.068 -5.850 -13.941 1.00 88.88 129 PHE A O 1
ATOM 1060 N N . PHE A 1 130 ? 13.043 -4.109 -12.945 1.00 88.12 130 PHE A N 1
ATOM 1061 C CA . PHE A 1 130 ? 13.993 -3.914 -11.853 1.00 88.12 130 PHE A CA 1
ATOM 1062 C C . PHE A 1 130 ? 13.227 -3.909 -10.532 1.00 88.12 130 PHE A C 1
ATOM 1064 O O . PHE A 1 130 ? 12.155 -3.306 -10.449 1.00 88.12 130 PHE A O 1
ATOM 1071 N N . LEU A 1 131 ? 13.778 -4.568 -9.516 1.00 88.75 131 LEU A N 1
ATOM 1072 C CA . LEU A 1 131 ? 13.217 -4.648 -8.170 1.00 88.75 131 LEU A CA 1
ATOM 1073 C C . LEU A 1 131 ? 14.177 -3.968 -7.197 1.00 88.75 131 LEU A C 1
ATOM 1075 O O . LEU A 1 131 ? 15.377 -4.222 -7.260 1.00 88.75 131 LEU A O 1
ATOM 1079 N N . SER A 1 132 ? 13.661 -3.136 -6.296 1.00 84.44 132 SER A N 1
ATOM 1080 C CA . SER A 1 132 ? 14.455 -2.571 -5.201 1.00 84.44 132 SER A CA 1
ATOM 1081 C C . SER A 1 132 ? 13.684 -2.623 -3.883 1.00 84.44 132 SER A C 1
ATOM 1083 O O . SER A 1 132 ? 12.490 -2.314 -3.845 1.00 84.44 132 SER A O 1
ATOM 1085 N N . LYS A 1 133 ? 14.366 -3.042 -2.806 1.00 73.88 133 LYS A N 1
ATOM 1086 C CA . LYS A 1 133 ? 13.876 -2.928 -1.417 1.00 73.88 133 LYS A CA 1
ATOM 1087 C C . LYS A 1 133 ? 14.155 -1.533 -0.833 1.00 73.88 133 LYS A C 1
ATOM 1089 O O . LYS A 1 133 ? 13.521 -1.147 0.143 1.00 73.88 133 LYS A O 1
ATOM 1094 N N . ALA A 1 134 ? 15.107 -0.796 -1.405 1.00 66.00 134 ALA A N 1
ATOM 1095 C CA . ALA A 1 134 ? 15.510 0.527 -0.944 1.00 66.00 134 ALA A CA 1
ATOM 1096 C C . ALA A 1 134 ? 14.704 1.638 -1.639 1.00 66.00 134 ALA A C 1
ATOM 1098 O O . ALA A 1 134 ? 14.077 1.421 -2.679 1.00 66.00 134 ALA A O 1
ATOM 1099 N N . ASP A 1 135 ? 14.778 2.858 -1.100 1.00 62.47 135 ASP A N 1
ATOM 1100 C CA . ASP A 1 135 ? 14.342 4.090 -1.778 1.00 62.47 135 ASP A CA 1
ATOM 1101 C C . ASP A 1 135 ? 15.305 4.473 -2.920 1.00 62.47 135 ASP A C 1
ATOM 1103 O O . ASP A 1 135 ? 15.704 5.625 -3.082 1.00 62.47 135 ASP A O 1
ATOM 1107 N N . GLU A 1 136 ? 15.733 3.491 -3.713 1.00 65.56 136 GLU A N 1
ATOM 1108 C CA . GLU A 1 136 ? 16.488 3.753 -4.928 1.00 65.56 136 GLU A CA 1
ATOM 1109 C C . GLU A 1 136 ? 15.552 4.363 -5.966 1.00 65.56 136 GLU A C 1
ATOM 1111 O O . GLU A 1 136 ? 14.786 3.684 -6.658 1.00 65.56 136 GLU A O 1
ATOM 1116 N N . ASP A 1 137 ? 15.639 5.682 -6.069 1.00 65.44 137 ASP A N 1
ATOM 1117 C CA . ASP A 1 137 ? 15.032 6.430 -7.149 1.00 65.44 137 ASP A CA 1
ATOM 1118 C C . ASP A 1 137 ? 15.921 6.327 -8.388 1.00 65.44 137 ASP A C 1
ATOM 1120 O O . ASP A 1 137 ? 16.963 6.979 -8.512 1.00 65.44 137 ASP A O 1
ATOM 1124 N N . PHE A 1 138 ? 15.494 5.500 -9.342 1.00 72.38 138 PHE A N 1
ATOM 1125 C CA . PHE A 1 138 ? 16.108 5.460 -10.663 1.00 72.38 138 PHE A CA 1
ATOM 1126 C C . PHE A 1 138 ? 15.901 6.817 -11.354 1.00 72.38 138 PHE A C 1
ATOM 1128 O O . PHE A 1 138 ? 14.801 7.141 -11.796 1.00 72.38 138 PHE A O 1
ATOM 1135 N N . GLN A 1 139 ? 16.965 7.618 -11.469 1.00 69.19 139 GLN A N 1
ATOM 1136 C CA . GLN A 1 139 ? 16.910 8.947 -12.104 1.00 69.19 139 GLN A CA 1
ATOM 1137 C C . GLN A 1 139 ? 16.945 8.914 -13.644 1.00 69.19 139 GLN A C 1
ATOM 1139 O O . GLN A 1 139 ? 16.925 9.957 -14.297 1.00 69.19 139 GLN A O 1
ATOM 1144 N N . ASP A 1 140 ? 17.003 7.726 -14.246 1.00 78.38 140 ASP A N 1
ATOM 1145 C CA . ASP A 1 140 ? 16.963 7.550 -15.696 1.00 78.38 140 ASP A CA 1
ATOM 1146 C C . ASP A 1 140 ? 15.527 7.740 -16.211 1.00 78.38 140 ASP A C 1
ATOM 1148 O O . ASP A 1 140 ? 14.619 6.986 -15.870 1.00 78.38 140 ASP A O 1
ATOM 1152 N N . ALA A 1 141 ? 15.324 8.736 -17.080 1.00 76.44 141 ALA A N 1
ATOM 1153 C CA . ALA A 1 141 ? 14.018 9.082 -17.645 1.00 76.44 141 ALA A CA 1
ATOM 1154 C C . ALA A 1 141 ? 13.378 7.966 -18.498 1.00 76.44 141 ALA A C 1
ATOM 1156 O O . ALA A 1 141 ? 12.186 8.034 -18.804 1.00 76.44 141 ALA A O 1
ATOM 1157 N N . THR A 1 142 ? 14.149 6.954 -18.903 1.00 83.94 142 THR A N 1
ATOM 1158 C CA . THR A 1 142 ? 13.642 5.762 -19.602 1.00 83.94 142 THR A CA 1
ATOM 1159 C C . THR A 1 142 ? 13.084 4.705 -18.648 1.00 83.94 142 THR A C 1
ATOM 1161 O O . THR A 1 142 ? 12.407 3.773 -19.093 1.00 83.94 142 THR A O 1
ATOM 1164 N N . ILE A 1 143 ? 13.341 4.853 -17.346 1.00 86.12 143 ILE A N 1
ATOM 1165 C CA . ILE A 1 143 ? 12.888 3.962 -16.284 1.00 86.12 143 ILE A CA 1
ATOM 1166 C C . ILE A 1 143 ? 11.632 4.561 -15.644 1.00 86.12 143 ILE A C 1
ATOM 1168 O O . ILE A 1 143 ? 11.608 5.715 -15.223 1.00 86.12 143 ILE A O 1
ATOM 1172 N N . ARG A 1 144 ? 10.555 3.773 -15.570 1.00 88.38 144 ARG A N 1
ATOM 1173 C CA . ARG A 1 144 ? 9.281 4.197 -14.967 1.00 88.38 144 ARG A CA 1
ATOM 1174 C C . ARG A 1 144 ? 8.894 3.331 -13.778 1.00 88.38 144 ARG A C 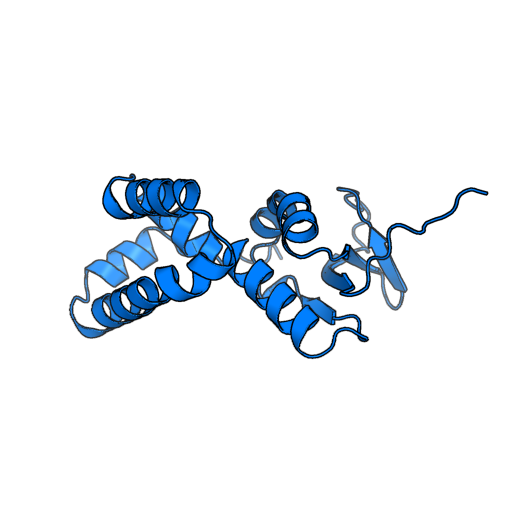1
ATOM 1176 O O . ARG A 1 144 ? 9.035 2.110 -13.830 1.00 88.38 144 ARG A O 1
ATOM 1183 N N . ARG A 1 145 ? 8.349 3.960 -12.734 1.00 89.44 145 ARG A N 1
ATOM 1184 C CA . ARG A 1 145 ? 7.732 3.273 -11.593 1.00 89.44 145 ARG A CA 1
ATOM 1185 C C . ARG A 1 145 ? 6.450 2.599 -12.075 1.00 89.44 145 ARG A C 1
ATOM 1187 O O . ARG A 1 145 ? 5.592 3.287 -12.632 1.00 89.44 145 ARG A O 1
ATOM 1194 N N . ILE A 1 146 ? 6.316 1.285 -11.881 1.00 91.00 146 ILE A N 1
ATOM 1195 C CA . ILE A 1 146 ? 5.107 0.553 -12.298 1.00 91.00 146 ILE A CA 1
ATOM 1196 C C . ILE A 1 146 ? 4.271 0.037 -11.131 1.00 91.00 146 ILE A C 1
ATOM 1198 O O . ILE A 1 146 ? 3.055 -0.057 -11.273 1.00 91.00 146 ILE A O 1
ATOM 1202 N N . GLY A 1 147 ? 4.878 -0.263 -9.980 1.00 92.12 147 GLY A N 1
ATOM 1203 C CA . GLY A 1 147 ? 4.124 -0.849 -8.874 1.00 92.12 147 GLY A CA 1
ATOM 1204 C C . GLY A 1 147 ? 4.968 -1.523 -7.806 1.00 92.12 147 GLY A C 1
ATOM 1205 O O . GLY A 1 147 ? 6.180 -1.343 -7.745 1.00 92.12 147 GLY A O 1
ATOM 1206 N N . TRP A 1 148 ? 4.345 -2.336 -6.974 1.00 93.94 148 TRP A N 1
ATOM 1207 C CA . TRP A 1 148 ? 5.002 -3.114 -5.935 1.00 93.94 148 TRP A CA 1
ATOM 1208 C C . TRP A 1 148 ? 4.802 -4.597 -6.202 1.00 93.94 148 TRP A C 1
ATOM 1210 O O . TRP A 1 148 ? 3.674 -5.026 -6.440 1.00 93.94 148 TRP A O 1
ATOM 1220 N N . LEU A 1 149 ? 5.890 -5.359 -6.176 1.00 92.69 149 LEU A N 1
ATOM 1221 C CA . LEU A 1 149 ? 5.837 -6.811 -6.197 1.00 92.69 149 LEU A CA 1
ATOM 1222 C C . LEU A 1 149 ? 5.750 -7.280 -4.752 1.00 92.69 149 LEU A C 1
ATOM 1224 O O . LEU A 1 149 ? 6.616 -6.949 -3.944 1.00 92.69 149 LEU A O 1
ATOM 1228 N N . ILE A 1 150 ? 4.697 -8.010 -4.441 1.00 91.62 150 ILE A N 1
ATOM 1229 C CA . ILE A 1 150 ? 4.417 -8.562 -3.126 1.00 91.62 150 ILE A CA 1
ATOM 1230 C C . ILE A 1 150 ? 4.789 -10.034 -3.180 1.00 91.62 150 ILE A C 1
ATOM 1232 O O . ILE A 1 150 ? 4.267 -10.772 -4.015 1.00 91.62 150 ILE A O 1
ATOM 1236 N N . ASP A 1 151 ? 5.693 -10.426 -2.296 1.00 90.19 151 ASP A N 1
ATOM 1237 C CA . ASP A 1 151 ? 6.102 -11.803 -2.079 1.00 90.19 151 ASP A CA 1
ATOM 1238 C C . ASP A 1 151 ? 5.630 -12.246 -0.683 1.00 90.19 151 ASP A C 1
ATOM 1240 O O . ASP A 1 151 ? 6.187 -11.800 0.331 1.00 90.19 151 ASP A O 1
ATOM 1244 N N . PRO A 1 152 ? 4.578 -13.084 -0.608 1.00 83.31 152 PRO A N 1
ATOM 1245 C CA . PRO A 1 152 ? 4.079 -13.623 0.653 1.00 83.31 152 PRO A CA 1
ATOM 1246 C C . PRO A 1 152 ? 5.082 -14.518 1.390 1.00 83.31 152 PRO A C 1
ATOM 1248 O O . PRO A 1 152 ? 4.963 -14.685 2.604 1.00 83.31 152 PRO A O 1
ATOM 1251 N N . LYS A 1 153 ? 6.063 -15.095 0.686 1.00 73.25 153 LYS A N 1
ATOM 1252 C CA . LYS A 1 153 ? 7.077 -15.985 1.257 1.00 73.25 153 LYS A CA 1
ATOM 1253 C C . LYS A 1 153 ? 8.362 -15.227 1.503 1.00 73.25 153 LYS A C 1
ATOM 1255 O O . LYS A 1 153 ? 9.370 -15.446 0.836 1.00 73.25 153 LYS A O 1
ATOM 1260 N N . HIS A 1 154 ? 8.365 -14.371 2.513 1.00 62.81 154 HIS A N 1
ATOM 1261 C CA . HIS A 1 154 ? 9.650 -13.954 3.050 1.00 62.81 154 HIS A CA 1
ATOM 1262 C C . HIS A 1 154 ? 10.081 -14.922 4.153 1.00 62.81 154 HIS A C 1
ATOM 1264 O O . HIS A 1 154 ? 9.596 -14.866 5.280 1.00 62.81 154 HIS A O 1
ATOM 1270 N N . ASP A 1 155 ? 10.943 -15.870 3.784 1.00 54.50 155 ASP A N 1
ATOM 1271 C CA . ASP A 1 155 ? 11.810 -16.578 4.726 1.00 54.50 155 ASP A CA 1
ATOM 1272 C C . ASP A 1 155 ? 13.091 -15.725 4.791 1.00 54.50 155 ASP A C 1
ATOM 1274 O O . ASP A 1 155 ? 13.724 -15.503 3.757 1.00 54.50 155 ASP A O 1
ATOM 1278 N N . ASP A 1 156 ? 13.468 -15.224 5.973 1.00 51.31 156 ASP A N 1
ATOM 1279 C CA . ASP A 1 156 ? 14.687 -14.428 6.260 1.00 51.31 156 ASP A CA 1
ATOM 1280 C C . ASP A 1 156 ? 15.998 -15.230 6.038 1.00 51.31 156 ASP A C 1
ATOM 1282 O O . ASP A 1 156 ? 16.995 -15.093 6.750 1.00 51.31 156 ASP A O 1
ATOM 1286 N N . LYS A 1 157 ? 16.014 -16.133 5.060 1.00 43.75 157 LYS A N 1
ATOM 1287 C CA . LYS A 1 157 ? 17.162 -16.943 4.666 1.00 43.75 157 LYS A CA 1
ATOM 1288 C C . LYS A 1 157 ? 17.793 -16.375 3.399 1.00 43.75 157 LYS A C 1
ATOM 1290 O O . LYS A 1 157 ? 17.996 -17.109 2.443 1.00 43.75 157 LYS A O 1
ATOM 1295 N N . GLU A 1 158 ? 18.110 -15.085 3.392 1.00 45.50 158 GLU A N 1
ATOM 1296 C CA . GLU A 1 158 ? 19.141 -14.572 2.483 1.0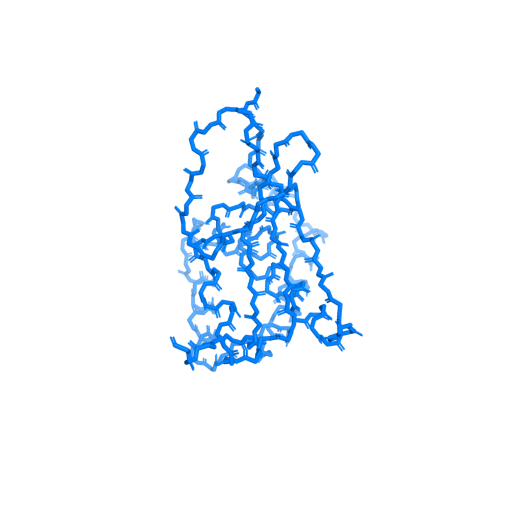0 45.50 158 GLU A CA 1
ATOM 1297 C C . GLU A 1 158 ? 20.496 -14.674 3.205 1.00 45.50 158 GLU A C 1
ATOM 1299 O O . GLU A 1 158 ? 20.839 -13.890 4.089 1.00 45.50 158 GLU A O 1
ATOM 1304 N N . ASP A 1 159 ? 21.197 -15.754 2.857 1.00 48.91 159 ASP A N 1
ATOM 1305 C CA . ASP A 1 159 ? 22.618 -15.794 2.512 1.00 48.91 159 ASP A CA 1
ATOM 1306 C C . ASP A 1 159 ? 23.629 -15.301 3.558 1.00 48.91 159 ASP A C 1
ATOM 1308 O O . ASP A 1 159 ? 24.193 -14.210 3.497 1.00 48.91 159 ASP A O 1
ATOM 1312 N N . LYS A 1 160 ? 23.959 -16.212 4.481 1.00 36.66 160 LYS A N 1
ATOM 1313 C CA . LYS A 1 160 ? 25.326 -16.303 5.007 1.00 36.66 160 LYS A CA 1
ATOM 1314 C C . LYS A 1 160 ? 26.180 -17.097 4.013 1.00 36.66 160 LYS A C 1
ATOM 1316 O O . LYS A 1 160 ? 26.355 -18.299 4.207 1.00 36.66 160 LYS A O 1
ATOM 1321 N N . GLU A 1 161 ? 26.707 -16.434 2.994 1.00 35.62 161 GLU A N 1
ATOM 1322 C CA . GLU A 1 161 ? 27.951 -16.858 2.329 1.00 35.62 161 GLU A CA 1
ATOM 1323 C C . GLU A 1 161 ? 29.041 -15.804 2.526 1.00 35.62 161 GLU A C 1
ATOM 1325 O O . GLU A 1 161 ? 28.755 -14.598 2.352 1.00 35.62 161 GLU A O 1
#

Foldseek 3Di:
DPPDFPFCDPVNVVVVVVVPPDVVVVVVVVVVCCCVLCVLVDDPVRVVVVCCQCVVNDPVSVRVVVLCCQAAVVVVLVVLLVCCVPPLPDKDWDFCVRHRVVRHVVCQVVSCVRQVWDKWFWKDQPPDIDTDPDPPDPPDPSIGGTGIIIRSDDDVPPDPD